Protein AF-A0A937BGD1-F1 (afdb_monomer_lite)

Radius of gyration: 26.07 Å; chains: 1; bounding box: 42×84×52 Å

Secondary structure (DSSP, 8-state):
---------------------------------PPPPHHHHHHHHHH--HHHHHHTT--HHHHHHHHHHHHHHHHHHHHHHHT--GGGHHHHHHHHHHHHHHHHHHS-HHHHHHHHHHHHHHHTTT--

pLDDT: mean 73.41, std 18.84, range [33.34, 94.12]

Structure (mmCIF, N/CA/C/O backbone):
data_AF-A0A937BGD1-F1
#
_entry.id   AF-A0A937BGD1-F1
#
loop_
_atom_site.group_PDB
_atom_site.id
_atom_site.type_symbol
_atom_site.label_atom_id
_atom_site.label_alt_id
_atom_site.label_comp_id
_atom_site.label_asym_id
_atom_site.label_entity_id
_atom_site.label_seq_id
_atom_site.pdbx_PDB_ins_code
_atom_site.Cartn_x
_atom_site.Cartn_y
_atom_site.Cartn_z
_atom_site.occupancy
_atom_site.B_iso_or_equiv
_atom_site.auth_seq_id
_atom_site.auth_comp_id
_atom_site.auth_asym_id
_atom_site.auth_atom_id
_atom_site.pdbx_PDB_model_num
ATOM 1 N N . MET A 1 1 ? -25.090 66.156 2.212 1.00 36.94 1 MET A N 1
ATOM 2 C CA . MET A 1 1 ? -24.119 65.046 2.337 1.00 36.94 1 MET A CA 1
ATOM 3 C C . MET A 1 1 ? -23.054 65.461 3.342 1.00 36.94 1 MET A C 1
ATOM 5 O O . MET A 1 1 ? -22.417 66.481 3.128 1.00 36.94 1 MET A O 1
ATOM 9 N N . LYS A 1 2 ? -22.941 64.756 4.474 1.00 34.53 2 LYS A N 1
ATOM 10 C CA . LYS A 1 2 ? -21.948 65.002 5.534 1.00 34.53 2 LYS A CA 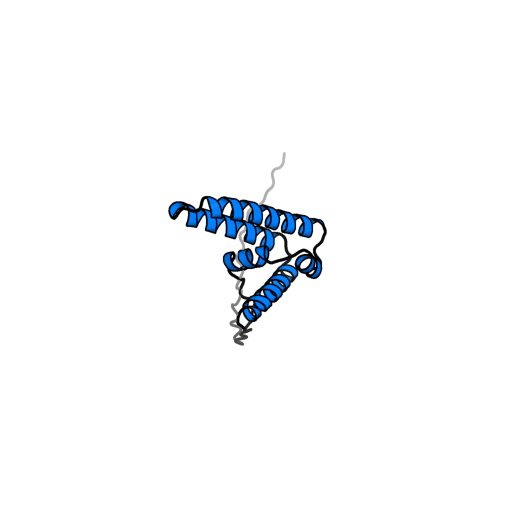1
ATOM 11 C C . LYS A 1 2 ? -20.937 63.856 5.485 1.00 34.53 2 LYS A C 1
ATOM 13 O O . LYS A 1 2 ? -21.336 62.717 5.705 1.00 34.53 2 LYS A O 1
ATOM 18 N N . LEU A 1 3 ? -19.674 64.153 5.188 1.00 40.84 3 LEU A N 1
ATOM 19 C CA . LEU A 1 3 ? -18.561 63.225 5.384 1.00 40.84 3 LEU A CA 1
ATOM 20 C C . LEU A 1 3 ? -17.938 63.502 6.755 1.00 40.84 3 LEU A C 1
ATOM 22 O O . LEU A 1 3 ? -17.438 64.594 7.001 1.00 40.84 3 LEU A O 1
ATOM 26 N N . ASN A 1 4 ? -17.983 62.504 7.630 1.00 45.91 4 ASN A N 1
ATOM 27 C CA . ASN A 1 4 ? -17.094 62.361 8.780 1.00 45.91 4 ASN A CA 1
ATOM 28 C C . ASN A 1 4 ? -16.263 61.103 8.532 1.00 45.91 4 ASN A C 1
ATOM 30 O O . ASN A 1 4 ? -16.848 60.138 8.050 1.00 45.91 4 ASN A O 1
ATOM 34 N N . LEU A 1 5 ? -14.969 61.124 8.870 1.00 45.41 5 LEU A N 1
ATOM 35 C CA . LEU A 1 5 ? -14.098 59.990 9.256 1.00 45.41 5 LEU A CA 1
ATOM 36 C C . LEU A 1 5 ? -12.673 60.568 9.417 1.00 45.41 5 LEU A C 1
ATOM 38 O O . LEU A 1 5 ? -12.051 60.954 8.437 1.00 45.41 5 LEU A O 1
ATOM 42 N N . ILE A 1 6 ? -12.303 61.023 10.619 1.00 56.00 6 ILE A N 1
ATOM 43 C CA . ILE A 1 6 ? -11.629 60.292 11.717 1.00 56.00 6 ILE A CA 1
ATOM 44 C C . ILE A 1 6 ? -10.159 59.978 11.386 1.00 56.00 6 ILE A C 1
ATOM 46 O O . ILE A 1 6 ? -9.844 59.162 10.526 1.00 56.00 6 ILE A O 1
ATOM 50 N N . ALA A 1 7 ? -9.276 60.665 12.115 1.00 45.88 7 ALA A N 1
ATOM 51 C CA . ALA A 1 7 ? -7.826 60.538 12.087 1.00 45.88 7 ALA A CA 1
ATOM 52 C C . ALA A 1 7 ? -7.357 59.213 12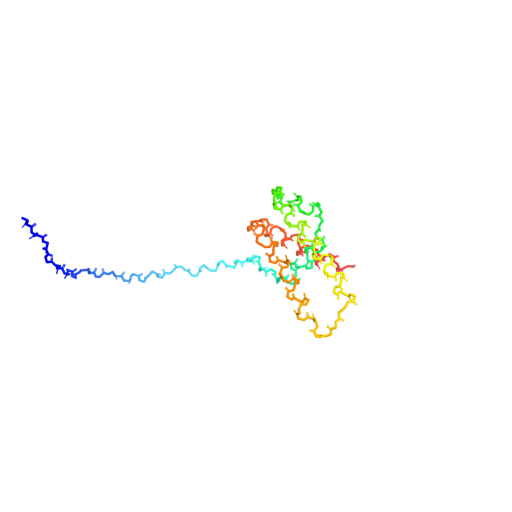.715 1.00 45.88 7 ALA A C 1
ATOM 54 O O . ALA A 1 7 ? -7.840 58.813 13.774 1.00 45.88 7 ALA A O 1
ATOM 55 N N . PHE A 1 8 ? -6.378 58.565 12.082 1.00 47.25 8 PHE A N 1
ATOM 56 C CA . PHE A 1 8 ? -5.676 57.405 12.627 1.00 47.25 8 PHE A CA 1
ATOM 57 C C . PHE A 1 8 ? -4.602 57.862 13.620 1.00 47.25 8 PHE A C 1
ATOM 59 O O . PHE A 1 8 ? -3.588 58.436 13.228 1.00 47.25 8 PHE A O 1
ATOM 66 N N . ALA A 1 9 ? -4.812 57.578 14.904 1.00 49.56 9 ALA A N 1
ATOM 67 C CA . ALA A 1 9 ? -3.775 57.639 15.926 1.00 49.56 9 ALA A CA 1
ATOM 68 C C . ALA A 1 9 ? -3.195 56.229 16.121 1.00 49.56 9 ALA A C 1
ATOM 70 O O . ALA A 1 9 ? -3.857 55.348 16.666 1.00 49.56 9 ALA A O 1
ATOM 71 N N . PHE A 1 10 ? -1.961 56.009 15.662 1.00 49.94 10 PHE A N 1
ATOM 72 C CA . PHE A 1 10 ? -1.180 54.827 16.023 1.00 49.94 10 PHE A CA 1
ATOM 73 C C . PHE A 1 10 ? -0.621 55.028 17.435 1.00 49.94 10 PHE A C 1
ATOM 75 O O . PHE A 1 10 ? 0.341 55.768 17.632 1.00 49.94 10 PHE A O 1
ATOM 82 N N . ALA A 1 11 ? -1.243 54.383 18.421 1.00 50.34 11 ALA A N 1
ATOM 83 C CA . ALA A 1 11 ? -0.715 54.296 19.775 1.00 50.34 11 ALA A CA 1
ATOM 84 C C . ALA A 1 11 ? 0.177 53.050 19.901 1.00 50.34 11 ALA A C 1
ATOM 86 O O . ALA A 1 11 ? -0.291 51.917 19.805 1.00 50.34 11 ALA A O 1
ATOM 87 N N . LEU A 1 12 ? 1.471 53.291 20.109 1.00 56.19 12 LEU A N 1
ATOM 88 C CA . LEU A 1 12 ? 2.461 52.333 20.603 1.00 56.19 12 LEU A CA 1
ATOM 89 C C . LEU A 1 12 ? 2.154 51.980 22.062 1.00 56.19 12 LEU A C 1
ATOM 91 O O . LEU A 1 12 ? 2.094 52.896 22.871 1.00 56.19 12 LEU A O 1
ATOM 95 N N . LEU A 1 13 ? 2.044 50.690 22.390 1.00 51.88 13 LEU A N 1
ATOM 96 C CA . LEU A 1 13 ? 2.249 50.067 23.712 1.00 51.88 13 LEU A CA 1
ATOM 97 C C . LEU A 1 13 ? 2.431 48.554 23.450 1.00 51.88 13 LEU A C 1
ATOM 99 O O . LEU A 1 13 ? 1.758 48.027 22.575 1.00 51.88 13 LEU A O 1
ATOM 103 N N . SER A 1 14 ? 3.201 47.715 24.133 1.00 48.06 14 SER A N 1
ATOM 104 C CA . SER A 1 14 ? 4.290 47.782 25.105 1.00 48.06 14 SER A CA 1
ATOM 105 C C . SER A 1 14 ? 4.640 46.313 25.386 1.00 48.06 14 SER A C 1
ATOM 107 O O . SER A 1 14 ? 3.740 45.507 25.594 1.00 48.06 14 SER A O 1
ATOM 109 N N . GLY A 1 15 ? 5.934 45.989 25.365 1.00 51.44 15 GLY A N 1
ATOM 110 C CA . GLY A 1 15 ? 6.603 44.887 26.073 1.00 51.44 15 GLY A CA 1
ATOM 111 C C . GLY A 1 15 ? 5.869 43.557 26.302 1.00 51.44 15 GLY A C 1
ATOM 112 O O . GLY A 1 15 ? 5.100 43.429 27.248 1.00 51.44 15 GLY A O 1
ATOM 113 N N . VAL A 1 16 ? 6.272 42.513 25.571 1.00 54.06 16 VAL A N 1
ATOM 114 C CA . VAL A 1 16 ? 6.181 41.131 26.070 1.00 54.06 16 VAL A CA 1
ATOM 115 C C . VAL A 1 16 ? 7.563 40.678 26.526 1.00 54.06 16 VAL A C 1
ATOM 117 O O . VAL A 1 16 ? 8.484 40.507 25.730 1.00 54.06 16 VAL A O 1
ATOM 120 N N . SER A 1 17 ? 7.701 40.529 27.841 1.00 49.66 17 SER A N 1
ATOM 121 C CA . SER A 1 17 ? 8.852 39.923 28.500 1.00 49.66 17 SER A CA 1
ATOM 122 C C . SER A 1 17 ? 9.028 38.483 28.013 1.00 49.66 17 SER A C 1
ATOM 124 O O . SER A 1 17 ? 8.146 37.647 28.204 1.00 49.66 17 SER A O 1
ATOM 126 N N . VAL A 1 18 ? 10.178 38.174 27.412 1.00 48.28 18 VAL A N 1
ATOM 127 C CA . VAL A 1 18 ? 10.615 36.791 27.192 1.00 48.28 18 VAL A CA 1
ATOM 128 C C . VAL A 1 18 ? 11.034 36.228 28.547 1.00 48.28 18 VAL A C 1
ATOM 130 O O . VAL A 1 18 ? 12.137 36.469 29.033 1.00 48.28 18 VAL A O 1
ATOM 133 N N . SER A 1 19 ? 10.130 35.497 29.190 1.00 49.44 19 SER A N 1
ATOM 134 C CA . SER A 1 19 ? 10.486 34.631 30.308 1.00 49.44 19 SER A CA 1
ATOM 135 C C . SER A 1 19 ? 11.179 33.395 29.747 1.00 49.44 19 SER A C 1
ATOM 137 O O . SER A 1 19 ? 10.536 32.498 29.203 1.00 49.44 19 SER A O 1
ATOM 139 N N . ALA A 1 20 ? 12.504 33.360 29.883 1.00 53.75 20 ALA A N 1
ATOM 140 C CA . ALA A 1 20 ? 13.291 32.144 29.773 1.00 53.75 20 ALA A CA 1
ATOM 141 C C . ALA A 1 20 ? 12.799 31.143 30.834 1.00 53.75 20 ALA A C 1
ATOM 143 O O . ALA A 1 20 ? 13.155 31.241 32.006 1.00 53.75 20 ALA A O 1
ATOM 144 N N . GLN A 1 21 ? 11.944 30.206 30.428 1.00 49.47 21 GLN A N 1
ATOM 145 C CA . GLN A 1 21 ? 11.638 29.016 31.211 1.00 49.47 21 GLN A CA 1
ATOM 146 C C . GLN A 1 21 ? 12.586 27.911 30.760 1.00 49.47 21 GLN A C 1
ATOM 148 O O . GLN A 1 21 ? 12.406 27.267 29.730 1.00 49.47 21 GLN A O 1
ATOM 153 N N . THR A 1 22 ? 13.646 27.741 31.537 1.00 59.50 22 THR A N 1
ATOM 154 C CA . THR A 1 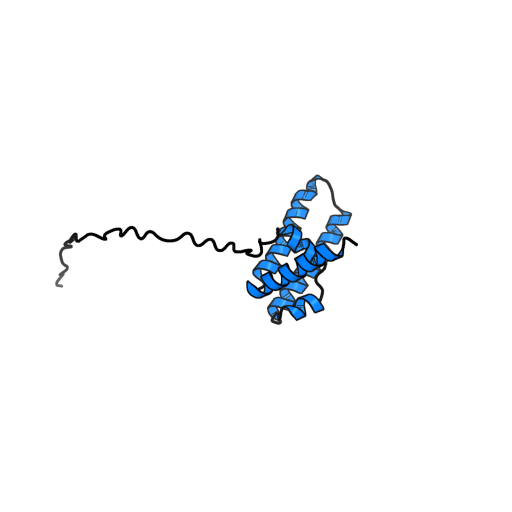22 ? 14.409 26.503 31.607 1.00 59.50 22 THR A CA 1
ATOM 155 C C . THR A 1 22 ? 13.514 25.375 32.123 1.00 59.50 22 THR A C 1
ATOM 157 O O . THR A 1 22 ? 12.670 25.602 32.992 1.00 59.50 22 THR A O 1
ATOM 160 N N . THR A 1 23 ? 13.842 24.151 31.683 1.00 50.41 23 THR A N 1
ATOM 161 C CA . THR A 1 23 ? 13.515 22.819 32.255 1.00 50.41 23 THR A CA 1
ATOM 162 C C . THR A 1 23 ? 12.413 22.030 31.526 1.00 50.41 23 THR A C 1
ATOM 164 O O . THR A 1 23 ? 11.366 22.595 31.231 1.00 50.41 23 THR A O 1
ATOM 167 N N . PRO A 1 24 ? 12.537 20.694 31.365 1.00 47.66 24 PRO A N 1
ATOM 168 C CA . PRO A 1 24 ? 13.717 19.852 31.165 1.00 47.66 24 PRO A CA 1
ATOM 169 C C . PRO A 1 24 ? 13.735 19.231 29.757 1.00 47.66 24 PRO A C 1
ATOM 171 O O . PRO A 1 24 ? 12.720 19.132 29.070 1.00 47.66 24 PRO A O 1
ATOM 174 N N . THR A 1 25 ? 14.903 18.724 29.367 1.00 49.22 25 THR A N 1
ATOM 175 C CA . THR A 1 25 ? 15.056 17.677 28.355 1.00 49.22 25 THR A CA 1
ATOM 176 C C . THR A 1 25 ? 14.118 16.513 28.677 1.00 49.22 25 THR A C 1
ATOM 178 O O . THR A 1 25 ? 14.455 15.620 29.449 1.00 49.22 25 THR A O 1
ATOM 181 N N . LEU A 1 26 ? 12.931 16.516 28.083 1.00 41.84 26 LEU A N 1
ATOM 182 C CA . LEU A 1 26 ? 12.200 15.296 27.809 1.00 41.84 26 LEU A CA 1
ATOM 183 C C . LEU A 1 26 ? 12.574 14.929 26.385 1.00 41.84 26 LEU A C 1
ATOM 185 O O . LEU A 1 26 ? 12.062 15.474 25.417 1.00 41.84 26 LEU A O 1
ATOM 189 N N . THR A 1 27 ? 13.527 14.019 26.271 1.00 49.31 27 THR A N 1
ATOM 190 C CA . THR A 1 27 ? 13.498 13.025 25.215 1.00 49.31 27 THR A CA 1
ATOM 191 C C . THR A 1 27 ? 12.320 12.099 25.521 1.00 49.31 27 THR A C 1
ATOM 193 O O . THR A 1 27 ? 12.456 11.212 26.365 1.00 49.31 27 THR A O 1
ATOM 196 N N . PRO A 1 28 ? 11.188 12.156 24.801 1.00 43.97 28 PRO A N 1
ATOM 197 C CA . PRO A 1 28 ? 10.668 10.911 24.305 1.00 43.97 28 PRO A CA 1
ATOM 198 C C . PRO A 1 28 ? 11.725 10.430 23.319 1.00 43.97 28 PRO A C 1
ATOM 200 O O . PRO A 1 28 ? 11.874 10.939 22.210 1.00 43.97 28 PRO A O 1
ATOM 203 N N . LYS A 1 29 ? 12.454 9.390 23.714 1.00 49.16 29 LYS A N 1
ATOM 204 C CA . LYS A 1 29 ? 12.796 8.350 22.755 1.00 49.16 29 LYS A CA 1
ATOM 205 C C . LYS A 1 29 ? 11.453 7.782 22.299 1.00 49.16 29 LYS A C 1
ATOM 207 O O . LYS A 1 29 ? 11.049 6.707 22.731 1.00 49.16 29 LYS A O 1
ATOM 212 N N . GLU A 1 30 ? 10.724 8.546 21.487 1.00 39.56 30 GLU A N 1
ATOM 213 C CA . GLU A 1 30 ? 9.701 7.979 20.654 1.00 39.56 30 GLU A CA 1
ATOM 214 C C . GLU A 1 30 ? 10.510 7.039 19.778 1.00 39.56 30 GLU A C 1
ATOM 216 O O . GLU A 1 30 ? 11.190 7.420 18.827 1.00 39.56 30 GLU A O 1
ATOM 221 N N . LYS A 1 31 ? 10.436 5.759 20.121 1.00 42.00 31 LYS A N 1
ATOM 222 C CA . LYS A 1 31 ? 10.474 4.702 19.128 1.00 42.00 31 LYS A CA 1
ATOM 223 C C . LYS A 1 31 ? 9.195 4.865 18.295 1.00 42.00 31 LYS A C 1
ATOM 225 O O . LYS A 1 31 ? 8.361 3.969 18.256 1.00 42.00 31 LYS A O 1
ATOM 230 N N . GLY A 1 32 ? 9.014 6.064 17.734 1.00 40.12 32 GLY A N 1
ATOM 231 C CA . GLY A 1 32 ? 8.047 6.362 16.717 1.00 40.12 32 GLY A CA 1
ATOM 232 C C . GLY A 1 32 ? 8.389 5.374 15.636 1.00 40.12 32 GLY A C 1
ATOM 233 O O . GLY A 1 32 ? 9.562 5.222 15.278 1.00 40.12 32 GLY A O 1
ATOM 234 N N . THR A 1 33 ? 7.388 4.593 15.259 1.00 49.94 33 THR A N 1
ATOM 235 C CA . THR A 1 33 ? 7.388 3.802 14.043 1.00 49.94 33 THR A CA 1
ATOM 236 C C . THR A 1 33 ? 8.062 4.663 12.984 1.00 49.94 33 THR A C 1
ATOM 238 O O . THR A 1 33 ? 7.463 5.635 12.529 1.00 49.94 33 THR A O 1
ATOM 241 N N . GLN A 1 34 ? 9.349 4.415 12.701 1.00 46.53 34 GLN A N 1
ATOM 242 C CA . GLN A 1 34 ? 9.998 5.143 11.627 1.00 46.53 34 GLN A CA 1
ATOM 243 C C . GLN A 1 34 ? 9.139 4.822 10.415 1.00 46.53 34 GLN A C 1
ATOM 245 O O . GLN A 1 34 ? 8.894 3.629 10.192 1.00 46.53 34 GLN A O 1
ATOM 250 N N . PRO A 1 35 ? 8.608 5.837 9.713 1.00 52.62 35 PRO A N 1
ATOM 251 C CA . PRO A 1 35 ? 7.838 5.571 8.519 1.00 52.62 35 PRO A CA 1
ATOM 252 C C . PRO A 1 35 ? 8.730 4.697 7.647 1.00 52.62 35 PRO A C 1
ATOM 254 O O . PRO A 1 35 ? 9.868 5.069 7.342 1.00 52.62 35 PRO A O 1
ATOM 257 N N . MET A 1 36 ? 8.267 3.478 7.365 1.00 59.41 36 MET A N 1
ATOM 258 C CA . MET A 1 36 ? 8.952 2.628 6.410 1.00 59.41 36 MET A CA 1
ATOM 259 C C . MET A 1 36 ? 9.126 3.425 5.115 1.00 59.41 36 MET A C 1
ATOM 261 O O . MET A 1 36 ? 8.340 4.316 4.796 1.00 59.41 36 MET A O 1
ATOM 265 N N . SER A 1 37 ? 10.222 3.168 4.403 1.00 72.06 37 SER A N 1
ATOM 266 C CA . SER A 1 37 ? 10.373 3.725 3.061 1.00 72.06 37 SER A CA 1
ATOM 267 C C . SER A 1 37 ? 9.188 3.260 2.213 1.00 72.06 37 SER A C 1
ATOM 269 O O . SER A 1 37 ? 8.808 2.092 2.313 1.00 72.06 37 SER A O 1
ATOM 271 N N . LEU A 1 38 ? 8.671 4.121 1.331 1.00 73.44 38 LEU A N 1
ATOM 272 C CA . LEU A 1 38 ? 7.596 3.773 0.390 1.00 73.44 38 LEU A CA 1
ATOM 273 C C . LEU A 1 38 ? 7.912 2.502 -0.425 1.00 73.44 38 LEU A C 1
ATOM 275 O O . LEU A 1 38 ? 7.016 1.763 -0.812 1.00 73.44 38 LEU A O 1
ATOM 279 N N . ILE A 1 39 ? 9.193 2.189 -0.621 1.00 66.06 39 ILE A N 1
ATOM 280 C CA . ILE A 1 39 ? 9.671 0.948 -1.250 1.00 66.06 39 ILE A CA 1
ATOM 281 C C . ILE A 1 39 ? 9.344 -0.282 -0.391 1.00 66.06 39 ILE A C 1
ATOM 283 O O . ILE A 1 39 ? 8.895 -1.315 -0.887 1.00 66.06 39 ILE A O 1
ATOM 287 N N . SER A 1 40 ? 9.583 -0.174 0.915 1.00 70.00 40 SER A N 1
ATOM 288 C CA . SER A 1 40 ? 9.254 -1.212 1.891 1.00 70.00 40 SER A CA 1
ATOM 289 C C . SER A 1 40 ? 7.740 -1.354 2.035 1.00 70.00 40 SER A C 1
ATOM 291 O O . SER A 1 40 ? 7.234 -2.471 2.118 1.00 70.00 40 SER A O 1
ATOM 293 N N . ASP A 1 41 ? 7.014 -0.237 1.990 1.00 78.12 41 ASP A N 1
ATOM 294 C CA . ASP A 1 41 ? 5.552 -0.218 1.997 1.00 78.12 41 ASP A CA 1
ATOM 295 C C . ASP A 1 41 ? 4.978 -0.873 0.728 1.00 78.12 41 ASP A C 1
ATOM 297 O O . ASP A 1 41 ? 4.043 -1.666 0.817 1.00 78.12 41 ASP A O 1
ATOM 301 N N . HIS A 1 42 ? 5.583 -0.653 -0.443 1.00 82.19 42 HIS A N 1
ATOM 302 C CA . HIS A 1 42 ? 5.210 -1.330 -1.686 1.00 82.19 42 HIS A CA 1
ATOM 303 C C . HIS A 1 42 ? 5.355 -2.857 -1.579 1.00 82.19 42 HIS A C 1
ATOM 305 O O . HIS A 1 42 ? 4.409 -3.595 -1.867 1.00 82.19 42 HIS A O 1
ATOM 311 N N . ALA A 1 43 ? 6.517 -3.350 -1.130 1.00 82.38 43 ALA A N 1
ATOM 312 C CA . ALA A 1 43 ? 6.723 -4.786 -0.925 1.00 82.38 43 ALA A CA 1
ATOM 313 C C . ALA A 1 43 ? 5.679 -5.359 0.047 1.00 82.38 43 ALA A C 1
ATOM 315 O O . ALA A 1 43 ? 5.109 -6.427 -0.174 1.00 82.38 43 ALA A O 1
ATOM 316 N N . CYS A 1 44 ? 5.360 -4.599 1.090 1.00 86.88 44 CYS A N 1
ATOM 317 C CA . CYS A 1 44 ? 4.367 -5.000 2.064 1.00 86.88 44 CYS A CA 1
ATOM 318 C C . CYS A 1 44 ? 2.936 -5.028 1.536 1.00 86.88 44 CYS A C 1
ATOM 320 O O . CYS A 1 44 ? 2.154 -5.917 1.878 1.00 86.88 44 CYS A O 1
ATOM 322 N N . MET A 1 45 ? 2.592 -4.054 0.700 1.00 87.69 45 MET A N 1
ATOM 323 C CA . MET A 1 45 ? 1.300 -3.962 0.037 1.00 87.69 45 MET A CA 1
ATOM 324 C C . MET A 1 45 ? 1.098 -5.163 -0.882 1.00 87.69 45 MET A C 1
ATOM 326 O O . MET A 1 45 ? 0.017 -5.744 -0.890 1.00 87.69 45 MET A O 1
ATOM 330 N N . MET A 1 46 ? 2.131 -5.581 -1.615 1.00 86.38 46 MET A N 1
ATOM 331 C CA . MET A 1 46 ? 2.054 -6.735 -2.518 1.00 86.38 46 MET A CA 1
ATOM 332 C C . MET A 1 46 ? 1.736 -8.045 -1.796 1.00 86.38 46 MET A C 1
ATOM 334 O O . MET A 1 46 ? 1.010 -8.884 -2.330 1.00 86.38 46 MET A O 1
ATOM 338 N N . ASP A 1 47 ? 2.209 -8.172 -0.566 1.00 86.75 47 ASP A N 1
ATOM 339 C CA . ASP A 1 47 ? 1.980 -9.331 0.284 1.00 86.75 47 ASP A CA 1
ATOM 340 C C . ASP A 1 47 ? 0.721 -9.242 1.161 1.00 86.75 47 ASP A C 1
ATOM 342 O O . ASP A 1 47 ? 0.328 -10.229 1.784 1.00 86.75 47 ASP A O 1
ATOM 346 N N . SER A 1 48 ? 0.130 -8.054 1.292 1.00 87.81 48 SER A N 1
ATOM 347 C CA . SER A 1 48 ? -1.096 -7.878 2.071 1.00 87.81 48 SER A CA 1
ATOM 348 C C . SER A 1 48 ? -2.239 -8.633 1.388 1.00 87.81 48 SER A C 1
ATOM 350 O O . SER A 1 48 ? -2.363 -8.623 0.167 1.00 87.81 48 SER A O 1
ATOM 352 N N . ASP A 1 49 ? -3.088 -9.304 2.148 1.00 87.75 49 ASP A N 1
ATOM 353 C CA . ASP A 1 49 ? -4.247 -10.031 1.626 1.00 87.75 49 ASP A CA 1
ATOM 354 C C . ASP A 1 49 ? -5.557 -9.474 2.201 1.00 87.75 49 ASP A C 1
ATOM 356 O O . ASP A 1 49 ? -5.562 -8.562 3.031 1.00 87.75 49 ASP A O 1
ATOM 360 N N . ALA A 1 50 ? -6.689 -10.027 1.763 1.00 85.06 50 ALA A N 1
ATOM 361 C CA . ALA A 1 50 ? -8.004 -9.609 2.247 1.00 85.06 50 ALA A CA 1
ATOM 362 C C . ALA A 1 50 ? -8.125 -9.719 3.779 1.00 85.06 50 ALA A C 1
ATOM 364 O O . ALA A 1 50 ? -8.731 -8.860 4.415 1.00 85.06 50 ALA A O 1
ATOM 365 N N . ALA A 1 51 ? -7.506 -10.737 4.390 1.00 86.69 51 ALA A N 1
ATOM 366 C CA . ALA A 1 51 ? -7.491 -10.899 5.842 1.00 86.69 51 ALA A CA 1
ATOM 367 C C . ALA A 1 51 ? -6.673 -9.793 6.530 1.00 86.69 51 ALA A C 1
ATOM 369 O O . ALA A 1 51 ? -7.070 -9.276 7.574 1.00 86.69 51 ALA A O 1
ATOM 370 N N . THR A 1 52 ? -5.551 -9.395 5.932 1.00 90.06 52 THR A N 1
ATOM 371 C CA . THR A 1 52 ? -4.718 -8.286 6.401 1.00 90.06 52 THR A CA 1
ATOM 372 C C . THR A 1 52 ? -5.506 -6.982 6.381 1.00 90.06 52 THR A C 1
ATOM 374 O O . THR A 1 52 ? -5.550 -6.291 7.397 1.00 90.06 52 THR A O 1
ATOM 377 N N . TRP A 1 53 ? -6.193 -6.677 5.278 1.00 90.44 53 TRP A N 1
ATOM 378 C CA . TRP A 1 53 ? -7.012 -5.468 5.170 1.00 90.44 53 TRP A CA 1
ATOM 379 C C . TRP A 1 53 ? -8.215 -5.484 6.119 1.00 90.44 53 TRP A C 1
ATOM 381 O O . TRP A 1 53 ? -8.501 -4.473 6.761 1.00 90.44 53 TRP A O 1
ATOM 391 N N . ALA A 1 54 ? -8.865 -6.637 6.294 1.00 86.81 54 ALA A N 1
ATOM 392 C CA . ALA A 1 54 ? -9.963 -6.797 7.246 1.00 86.81 54 ALA A CA 1
ATOM 393 C C . ALA A 1 54 ? -9.527 -6.541 8.702 1.00 86.81 54 ALA A C 1
ATOM 395 O O . ALA A 1 54 ? -10.272 -5.936 9.472 1.00 86.81 54 ALA A O 1
ATOM 396 N N . ASN A 1 55 ? -8.299 -6.925 9.073 1.00 88.31 55 ASN A N 1
ATOM 397 C CA . ASN A 1 55 ? -7.759 -6.696 10.419 1.00 88.31 55 ASN A CA 1
ATOM 398 C C . ASN A 1 55 ? -7.516 -5.212 10.747 1.00 88.31 55 ASN A C 1
ATOM 400 O O . ASN A 1 55 ? -7.441 -4.863 11.923 1.00 88.31 55 ASN A O 1
ATOM 404 N N . LEU A 1 56 ? -7.425 -4.333 9.743 1.00 91.00 56 LEU A N 1
ATOM 405 C CA . LEU A 1 56 ? -7.245 -2.889 9.943 1.00 91.00 56 LEU A CA 1
ATOM 406 C C . LEU A 1 56 ? -8.565 -2.140 10.170 1.00 91.00 56 LEU A C 1
ATOM 408 O O . LEU A 1 56 ? -8.556 -0.918 10.313 1.00 91.00 56 LEU A O 1
ATOM 412 N N . SER A 1 57 ? -9.704 -2.844 10.201 1.00 90.56 57 SER A N 1
ATOM 413 C CA . SER A 1 57 ? -11.029 -2.228 10.372 1.00 90.56 57 SER A CA 1
ATOM 414 C C . SER A 1 57 ? -11.287 -1.102 9.358 1.00 90.56 57 SER A C 1
ATOM 416 O O . SER A 1 57 ? -11.758 -0.020 9.713 1.00 90.56 57 SER A O 1
ATOM 418 N N . LEU A 1 58 ? -10.918 -1.332 8.094 1.00 92.56 58 LEU A N 1
ATOM 419 C CA . LEU A 1 58 ? -11.156 -0.381 7.009 1.00 92.56 58 LEU A CA 1
ATOM 420 C C . LEU A 1 58 ? -12.656 -0.223 6.765 1.00 92.56 58 LEU A C 1
ATOM 422 O O . LEU A 1 58 ? -13.408 -1.199 6.795 1.00 92.56 58 LEU A O 1
ATOM 426 N N . ASN A 1 59 ? -13.092 0.998 6.463 1.00 93.25 59 ASN A N 1
ATOM 427 C CA . ASN A 1 59 ? -14.424 1.178 5.897 1.00 93.25 59 ASN A CA 1
ATOM 428 C C . ASN A 1 59 ? -14.459 0.686 4.432 1.00 93.25 59 ASN A C 1
ATOM 430 O O . ASN A 1 59 ? -13.418 0.453 3.816 1.00 93.25 59 ASN A O 1
ATOM 434 N N . ALA A 1 60 ? -15.657 0.535 3.861 1.00 92.00 60 ALA A N 1
ATOM 435 C CA . ALA A 1 60 ? -15.822 -0.006 2.509 1.00 92.00 60 ALA A CA 1
ATOM 436 C C . ALA A 1 60 ? -15.102 0.822 1.425 1.00 92.00 60 ALA A C 1
ATOM 438 O O . ALA A 1 60 ? -14.570 0.256 0.473 1.00 92.00 60 ALA A O 1
ATOM 439 N N . GLU A 1 61 ? -15.047 2.148 1.578 1.00 93.31 61 GLU A N 1
ATOM 440 C CA . GLU A 1 61 ? -14.355 3.033 0.635 1.00 93.31 61 GLU A CA 1
ATOM 441 C C . GLU A 1 61 ? -12.834 2.851 0.712 1.00 93.31 61 GLU A C 1
ATOM 443 O O . GLU A 1 61 ? -12.162 2.747 -0.314 1.00 93.31 61 GLU A O 1
ATOM 448 N N . GLN A 1 62 ? -12.289 2.779 1.928 1.00 94.12 62 GLN A N 1
ATOM 449 C CA . GLN A 1 62 ? -10.873 2.518 2.163 1.00 94.12 62 GLN A CA 1
ATOM 450 C C . GLN A 1 62 ? -10.474 1.149 1.618 1.00 94.12 62 GLN A C 1
ATOM 452 O O . GLN A 1 62 ? -9.470 1.053 0.917 1.00 94.12 62 GLN A O 1
ATOM 457 N N . LEU A 1 63 ? -11.277 0.116 1.893 1.00 93.06 63 LEU A N 1
ATOM 458 C CA . LEU A 1 63 ? -11.038 -1.237 1.401 1.00 93.06 63 LEU A CA 1
ATOM 459 C C . LEU A 1 63 ? -10.998 -1.268 -0.133 1.00 93.06 63 LEU A C 1
ATOM 461 O O . LEU A 1 63 ? -10.020 -1.734 -0.711 1.00 93.06 63 LEU A O 1
ATOM 465 N N . ALA A 1 64 ? -11.995 -0.674 -0.795 1.00 92.94 64 ALA A N 1
ATOM 466 C CA . ALA A 1 64 ? -12.033 -0.606 -2.253 1.00 92.94 64 ALA A CA 1
ATOM 467 C C . ALA A 1 64 ? -10.807 0.120 -2.840 1.00 92.94 64 ALA A C 1
ATOM 469 O O . ALA A 1 64 ? -10.251 -0.314 -3.851 1.00 92.94 64 ALA A O 1
ATOM 470 N N . LYS A 1 65 ? -10.352 1.209 -2.203 1.00 92.06 65 LYS A N 1
ATOM 471 C CA . LYS A 1 65 ? -9.162 1.963 -2.627 1.00 92.06 65 LYS A CA 1
ATOM 472 C C . LYS A 1 65 ? -7.876 1.152 -2.484 1.00 92.06 65 LYS A C 1
ATOM 474 O O . LYS A 1 65 ? -7.097 1.113 -3.436 1.00 92.06 65 LYS A O 1
ATOM 479 N N . VAL A 1 66 ? -7.654 0.490 -1.343 1.00 91.62 66 VAL A N 1
ATOM 480 C CA . VAL A 1 66 ? -6.432 -0.309 -1.135 1.00 91.62 66 VAL A CA 1
ATOM 481 C C . VAL A 1 66 ? -6.406 -1.548 -2.029 1.00 91.62 66 VAL A C 1
ATOM 483 O O . VAL A 1 66 ? -5.360 -1.863 -2.591 1.00 91.62 66 VAL A O 1
ATOM 486 N N . GLU A 1 67 ? -7.548 -2.204 -2.244 1.00 90.94 67 GLU A N 1
ATOM 487 C CA . GLU A 1 67 ? -7.653 -3.347 -3.157 1.00 90.94 67 GLU A CA 1
ATOM 488 C C . GLU A 1 67 ? -7.417 -2.929 -4.611 1.00 90.94 67 GLU A C 1
ATOM 490 O O . GLU A 1 67 ? -6.684 -3.602 -5.336 1.00 90.94 67 GLU A O 1
ATOM 495 N N . THR A 1 68 ? -7.960 -1.781 -5.027 1.00 91.62 68 THR A N 1
ATOM 496 C CA . THR A 1 68 ? -7.728 -1.227 -6.370 1.00 91.62 68 THR A CA 1
ATOM 497 C C . THR A 1 68 ? -6.261 -0.856 -6.576 1.00 91.62 68 THR A C 1
ATOM 499 O O . THR A 1 68 ? -5.682 -1.206 -7.607 1.00 91.62 68 THR A O 1
ATOM 502 N N . ALA A 1 69 ? -5.636 -0.185 -5.603 1.00 89.38 69 ALA A N 1
ATOM 503 C CA . ALA A 1 69 ? -4.217 0.163 -5.657 1.00 89.38 69 ALA A CA 1
ATOM 504 C C . ALA A 1 69 ? -3.346 -1.096 -5.749 1.00 89.38 69 ALA A C 1
ATOM 506 O O . ALA A 1 69 ? -2.470 -1.192 -6.606 1.00 89.38 69 ALA A O 1
ATOM 507 N N . GLN A 1 70 ? -3.652 -2.111 -4.940 1.00 90.88 70 GLN A N 1
ATOM 508 C CA . GLN A 1 70 ? -2.934 -3.375 -4.961 1.00 90.88 70 GLN A CA 1
ATOM 509 C C . GLN A 1 70 ? -3.111 -4.127 -6.290 1.00 90.88 70 GLN A C 1
ATOM 511 O O . GLN A 1 70 ? -2.139 -4.656 -6.829 1.00 90.88 70 GLN A O 1
ATOM 516 N N . ALA A 1 71 ? -4.328 -4.194 -6.832 1.00 90.56 71 ALA A N 1
ATOM 517 C CA . ALA A 1 71 ? -4.597 -4.855 -8.108 1.00 90.56 71 ALA A CA 1
ATOM 518 C C . ALA A 1 71 ? -3.887 -4.150 -9.273 1.00 90.56 71 ALA A C 1
ATOM 520 O O . ALA A 1 71 ? -3.261 -4.808 -10.107 1.00 90.56 71 ALA A O 1
ATOM 521 N N . THR A 1 72 ? -3.926 -2.815 -9.286 1.00 89.06 72 THR A N 1
ATOM 522 C CA . THR A 1 72 ? -3.232 -1.987 -10.284 1.00 89.06 72 THR A CA 1
ATOM 523 C C . THR A 1 72 ? -1.729 -2.220 -10.207 1.00 89.06 72 THR A C 1
ATOM 525 O O . THR A 1 72 ? -1.103 -2.569 -11.205 1.00 89.06 72 THR A O 1
ATOM 528 N N . CYS A 1 73 ? -1.170 -2.155 -9.000 1.00 87.94 73 CYS A N 1
ATOM 529 C CA . CYS A 1 73 ? 0.234 -2.424 -8.757 1.00 87.94 73 CYS A CA 1
ATOM 530 C C . CYS A 1 73 ? 0.653 -3.832 -9.211 1.00 87.94 73 CYS A C 1
ATOM 532 O O . CYS A 1 73 ? 1.669 -3.975 -9.887 1.00 87.94 73 CYS A O 1
ATOM 534 N N . LYS A 1 74 ? -0.140 -4.875 -8.922 1.00 86.81 74 LYS A N 1
ATOM 535 C CA . LYS A 1 74 ? 0.125 -6.250 -9.389 1.00 86.81 74 LYS A CA 1
ATOM 536 C C . LYS A 1 74 ? 0.188 -6.331 -10.914 1.00 86.81 74 LYS A C 1
ATOM 538 O O . LYS A 1 74 ? 1.109 -6.948 -11.449 1.00 86.81 74 LYS A O 1
ATOM 543 N N . SER A 1 75 ? -0.761 -5.697 -11.601 1.00 86.69 75 SER A N 1
ATOM 544 C CA . SER A 1 75 ? -0.810 -5.666 -13.065 1.00 86.69 75 SER A CA 1
ATOM 545 C C . SER A 1 75 ? 0.384 -4.916 -13.661 1.00 86.69 75 SER A C 1
ATOM 547 O O . SER A 1 75 ? 1.042 -5.412 -14.575 1.00 86.69 75 SER A O 1
ATOM 549 N N . GLU A 1 76 ? 0.698 -3.736 -13.132 1.00 84.06 76 GLU A N 1
ATOM 550 C CA . GLU A 1 76 ? 1.788 -2.895 -13.633 1.00 84.06 76 GLU A CA 1
ATOM 551 C C . GLU A 1 76 ? 3.164 -3.485 -13.306 1.00 84.06 76 GLU A C 1
ATOM 553 O O . GLU A 1 76 ? 4.043 -3.492 -14.165 1.00 84.06 76 GLU A O 1
ATOM 558 N N . CYS A 1 77 ? 3.350 -4.072 -12.120 1.00 80.88 77 CYS A N 1
ATOM 559 C CA . CYS A 1 77 ? 4.579 -4.781 -11.767 1.00 80.88 77 CYS A CA 1
ATOM 560 C C . CYS A 1 77 ? 4.811 -6.003 -12.660 1.00 80.88 77 CYS A C 1
ATOM 562 O O . CYS A 1 77 ? 5.951 -6.255 -13.049 1.00 80.88 77 CYS A O 1
ATOM 564 N N . ALA A 1 78 ? 3.757 -6.752 -13.008 1.00 82.62 78 ALA A N 1
ATOM 565 C CA . ALA A 1 78 ? 3.867 -7.879 -13.932 1.00 82.62 78 ALA A CA 1
ATOM 566 C C . ALA A 1 78 ? 4.286 -7.410 -15.335 1.00 82.62 78 ALA A C 1
ATOM 568 O O . ALA A 1 78 ? 5.276 -7.908 -15.871 1.00 82.62 78 ALA A O 1
ATOM 569 N N . ALA A 1 79 ? 3.609 -6.394 -15.880 1.00 80.50 79 ALA A N 1
ATOM 570 C CA . ALA A 1 79 ? 3.922 -5.835 -17.196 1.00 80.50 79 ALA A CA 1
ATOM 571 C C . ALA A 1 79 ? 5.333 -5.221 -17.258 1.00 80.50 79 ALA A C 1
ATOM 573 O O . ALA A 1 79 ? 6.064 -5.397 -18.233 1.00 80.50 79 ALA A O 1
ATOM 574 N N . MET A 1 80 ? 5.751 -4.525 -16.197 1.00 75.19 80 MET A N 1
ATOM 575 C CA . MET A 1 80 ? 7.083 -3.926 -16.117 1.00 75.19 80 MET A CA 1
ATOM 576 C C . MET A 1 80 ? 8.179 -4.974 -15.952 1.00 75.19 80 MET A C 1
ATOM 578 O O . MET A 1 80 ? 9.241 -4.802 -16.537 1.00 75.19 80 MET A O 1
ATOM 582 N N . LYS A 1 81 ? 7.939 -6.076 -15.225 1.00 76.06 81 LYS A N 1
ATOM 583 C CA . LYS A 1 81 ? 8.910 -7.174 -15.085 1.00 76.06 81 LYS A CA 1
ATOM 584 C C . LYS A 1 81 ? 9.253 -7.807 -16.435 1.00 76.06 81 LYS A C 1
ATOM 586 O O . LYS A 1 81 ? 10.409 -8.151 -16.661 1.00 76.06 81 LYS A O 1
ATOM 591 N N . GLU A 1 82 ? 8.274 -7.934 -17.326 1.00 76.12 82 GLU A N 1
ATOM 592 C CA . GLU A 1 82 ? 8.476 -8.471 -18.678 1.00 76.12 82 GLU A CA 1
ATOM 593 C C . GLU A 1 82 ? 9.200 -7.485 -19.611 1.00 76.12 82 GLU A C 1
ATOM 595 O O . GLU A 1 82 ? 9.899 -7.906 -20.530 1.00 76.12 82 GLU A O 1
ATOM 600 N N . ALA A 1 83 ? 9.088 -6.178 -19.351 1.00 75.69 83 ALA A N 1
ATOM 601 C CA . ALA A 1 83 ? 9.644 -5.105 -20.181 1.00 75.69 83 ALA A CA 1
ATOM 602 C C . ALA A 1 83 ? 10.798 -4.318 -19.517 1.00 75.69 83 ALA A C 1
ATOM 604 O O . ALA A 1 83 ? 11.137 -3.220 -19.981 1.00 75.69 83 ALA A O 1
ATOM 605 N N . MET A 1 84 ? 11.369 -4.843 -18.425 1.00 80.56 84 MET A N 1
ATOM 606 C CA . MET A 1 84 ? 12.332 -4.148 -17.565 1.00 80.56 84 MET A CA 1
ATOM 607 C C . MET A 1 84 ? 13.668 -3.964 -18.290 1.00 80.56 84 MET A C 1
ATOM 609 O O . MET A 1 84 ? 14.396 -4.927 -18.534 1.00 80.56 84 MET A O 1
ATOM 613 N N . THR A 1 85 ? 14.019 -2.715 -18.589 1.00 82.38 85 THR A N 1
ATOM 614 C CA . THR A 1 85 ? 15.358 -2.331 -19.058 1.00 82.38 85 THR A CA 1
ATOM 615 C C . THR A 1 85 ? 16.049 -1.474 -17.998 1.00 82.38 85 THR A C 1
ATOM 617 O O . THR A 1 85 ? 15.366 -0.875 -17.160 1.00 82.38 85 THR A O 1
ATOM 620 N N . PRO A 1 86 ? 17.392 -1.374 -18.006 1.00 80.81 86 PRO A N 1
ATOM 621 C CA . PRO A 1 86 ? 18.109 -0.493 -17.088 1.00 80.81 86 PRO A CA 1
ATOM 622 C C . PRO A 1 86 ? 17.603 0.956 -17.124 1.00 80.81 86 PRO A C 1
ATOM 624 O O . PRO A 1 86 ? 17.528 1.585 -16.074 1.00 80.81 86 PRO A O 1
ATOM 627 N N . GLU A 1 87 ? 17.181 1.463 -18.291 1.00 79.75 87 GLU A N 1
ATOM 628 C CA . GLU A 1 87 ? 16.676 2.839 -18.429 1.00 79.75 87 GLU A CA 1
ATOM 629 C C . GLU A 1 87 ? 15.285 3.047 -17.812 1.00 79.75 87 GLU A C 1
ATOM 631 O O . GLU A 1 87 ? 14.907 4.173 -17.501 1.00 79.75 87 GLU A O 1
ATOM 636 N N . LYS A 1 88 ? 14.509 1.974 -17.621 1.00 81.62 88 LYS A N 1
ATOM 637 C CA . LYS A 1 88 ? 13.155 2.031 -17.043 1.00 81.62 88 LYS A CA 1
ATOM 638 C C . LYS A 1 88 ? 13.129 1.774 -15.540 1.00 81.62 88 LYS A C 1
ATOM 640 O O . LYS A 1 88 ? 12.063 1.848 -14.933 1.00 81.62 88 LYS A O 1
ATOM 645 N N . LYS A 1 89 ? 14.281 1.486 -14.930 1.00 80.94 89 LYS A N 1
ATOM 646 C CA . LYS A 1 89 ? 14.375 1.146 -13.508 1.00 80.94 89 LYS A CA 1
ATOM 647 C C . LYS A 1 89 ? 13.873 2.277 -12.607 1.00 80.94 89 LYS A C 1
ATOM 649 O O . LYS A 1 89 ? 13.111 2.009 -11.684 1.00 80.94 89 LYS A O 1
ATOM 654 N N . ASP A 1 90 ? 14.235 3.521 -12.908 1.00 83.38 90 ASP A N 1
ATOM 655 C CA . ASP A 1 90 ? 13.823 4.680 -12.105 1.00 83.38 90 ASP A CA 1
ATOM 656 C C . ASP A 1 90 ? 12.330 4.999 -12.283 1.00 83.38 90 ASP A C 1
ATOM 658 O O . ASP A 1 90 ? 11.647 5.362 -11.329 1.00 83.38 90 ASP A O 1
ATOM 662 N N . ALA A 1 91 ? 11.786 4.790 -13.485 1.00 83.00 91 ALA A N 1
ATOM 663 C CA . ALA A 1 91 ? 10.347 4.908 -13.725 1.00 83.00 91 ALA A CA 1
ATOM 664 C C . ALA A 1 91 ? 9.558 3.816 -12.981 1.00 83.00 91 ALA A C 1
ATOM 666 O O . ALA A 1 91 ? 8.507 4.087 -12.408 1.00 83.00 91 ALA A O 1
ATOM 667 N N . HIS A 1 92 ? 10.087 2.591 -12.941 1.00 81.75 92 HIS A N 1
ATOM 668 C CA . HIS A 1 92 ? 9.501 1.494 -12.174 1.00 81.75 92 HIS A CA 1
ATOM 669 C C . HIS A 1 92 ? 9.508 1.779 -10.669 1.00 81.75 92 HIS A C 1
ATOM 671 O O . HIS A 1 92 ? 8.501 1.587 -9.993 1.00 81.75 92 HIS A O 1
ATOM 677 N N . GLN A 1 93 ? 10.628 2.293 -10.167 1.00 83.00 93 GLN A N 1
ATOM 678 C CA . GLN A 1 93 ? 10.788 2.744 -8.791 1.00 83.00 93 GLN A CA 1
ATOM 679 C C . GLN A 1 93 ? 9.749 3.821 -8.425 1.00 83.00 93 GLN A C 1
ATOM 681 O O . GLN A 1 93 ? 9.065 3.694 -7.412 1.00 83.00 93 GLN A O 1
ATOM 686 N N . ALA A 1 94 ? 9.580 4.839 -9.274 1.00 85.00 94 ALA A N 1
ATOM 687 C CA . ALA A 1 94 ? 8.598 5.900 -9.059 1.00 85.00 94 ALA A CA 1
ATOM 688 C C . ALA A 1 94 ? 7.151 5.373 -9.045 1.00 85.00 94 ALA A C 1
ATOM 690 O O . ALA A 1 94 ? 6.340 5.820 -8.234 1.00 85.00 94 ALA A O 1
ATOM 691 N N . GLU A 1 95 ? 6.824 4.396 -9.896 1.00 84.25 95 GLU A N 1
ATOM 692 C CA . GLU A 1 95 ? 5.491 3.783 -9.906 1.00 84.25 95 GLU A CA 1
ATOM 693 C C . GLU A 1 95 ? 5.225 2.982 -8.621 1.00 84.25 95 GLU A C 1
ATOM 695 O O . GLU A 1 95 ? 4.155 3.103 -8.023 1.00 84.25 95 GLU A O 1
ATOM 700 N N . MET A 1 96 ? 6.213 2.222 -8.130 1.00 83.69 96 MET A N 1
ATOM 701 C CA . MET A 1 96 ? 6.106 1.518 -6.844 1.00 83.69 96 MET A CA 1
ATOM 702 C C . MET A 1 96 ? 5.828 2.486 -5.685 1.00 83.69 96 MET A C 1
ATOM 704 O O . MET A 1 96 ? 4.960 2.226 -4.847 1.00 83.69 96 MET A O 1
ATOM 708 N N . GLU A 1 97 ? 6.533 3.617 -5.655 1.00 85.94 97 GLU A N 1
ATOM 709 C CA . GLU A 1 97 ? 6.343 4.660 -4.645 1.00 85.94 97 GLU A CA 1
ATOM 710 C C . GLU A 1 97 ? 4.965 5.324 -4.755 1.00 85.94 97 GLU A C 1
ATOM 712 O O . GLU A 1 97 ? 4.338 5.606 -3.730 1.00 85.94 97 GLU A O 1
ATOM 717 N N . ARG A 1 98 ? 4.443 5.505 -5.977 1.00 87.00 98 ARG A N 1
ATOM 718 C CA . ARG A 1 98 ? 3.091 6.034 -6.205 1.00 87.00 98 ARG A CA 1
ATOM 719 C C . ARG A 1 98 ? 2.024 5.137 -5.581 1.00 87.00 98 ARG A C 1
ATOM 721 O O . ARG A 1 98 ? 1.130 5.642 -4.902 1.00 87.00 98 ARG A O 1
ATOM 728 N N . HIS A 1 99 ? 2.119 3.821 -5.769 1.00 86.94 99 HIS A N 1
ATOM 729 C CA . HIS A 1 99 ? 1.159 2.879 -5.181 1.00 86.94 99 HIS A CA 1
ATOM 730 C C . HIS A 1 99 ? 1.233 2.848 -3.655 1.00 86.94 99 HIS A C 1
ATOM 732 O O . HIS A 1 99 ? 0.199 2.869 -2.987 1.00 86.94 99 HIS A O 1
ATOM 738 N N . ALA A 1 100 ? 2.442 2.880 -3.090 1.00 86.00 100 ALA A N 1
ATOM 739 C CA . ALA A 1 100 ? 2.626 2.970 -1.644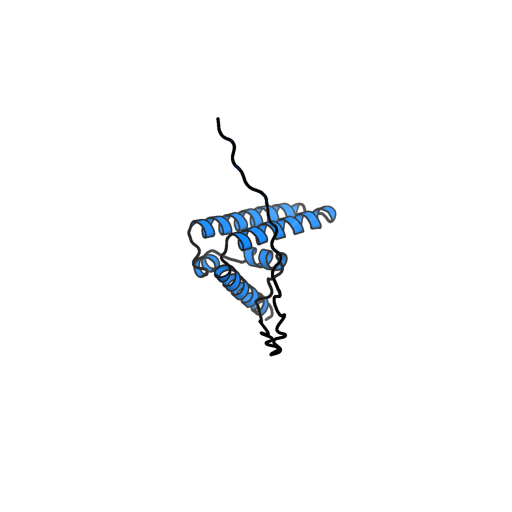 1.00 86.00 100 ALA A CA 1
ATOM 740 C C . ALA A 1 100 ? 2.033 4.267 -1.060 1.00 86.00 100 ALA A C 1
ATOM 742 O O . ALA A 1 100 ? 1.373 4.236 -0.018 1.00 86.00 100 ALA A O 1
ATOM 743 N N . ALA A 1 101 ? 2.177 5.394 -1.763 1.00 88.00 101 ALA A N 1
ATOM 744 C CA . ALA A 1 101 ? 1.586 6.665 -1.354 1.00 88.00 101 ALA A CA 1
ATOM 745 C C . ALA A 1 101 ? 0.045 6.623 -1.331 1.00 88.00 101 ALA A C 1
ATOM 747 O O . ALA A 1 101 ? -0.572 7.257 -0.474 1.00 88.00 101 ALA A O 1
ATOM 748 N N . ILE A 1 102 ? -0.594 5.842 -2.214 1.00 89.31 102 ILE A N 1
ATOM 749 C CA . ILE A 1 102 ? -2.055 5.649 -2.192 1.00 89.31 102 ILE A CA 1
ATOM 750 C C . ILE A 1 102 ? -2.492 4.945 -0.903 1.00 89.31 102 ILE A C 1
ATOM 752 O O . ILE A 1 102 ? -3.479 5.360 -0.291 1.00 89.31 102 ILE A O 1
ATOM 756 N N . ILE A 1 103 ? -1.758 3.920 -0.454 1.00 88.75 103 ILE A N 1
ATOM 757 C CA . ILE A 1 103 ? -2.038 3.244 0.822 1.00 88.75 103 ILE A CA 1
ATOM 758 C C . ILE A 1 103 ? -1.899 4.232 1.982 1.00 88.75 103 ILE A C 1
ATOM 760 O O . ILE A 1 103 ? -2.819 4.362 2.789 1.00 88.75 103 ILE A O 1
ATOM 764 N N . GLN A 1 104 ? -0.798 4.985 2.024 1.00 88.62 104 GLN A N 1
ATOM 765 C CA . GLN A 1 104 ? -0.555 5.974 3.074 1.00 88.62 104 GLN A CA 1
ATOM 766 C C . GLN A 1 104 ? -1.640 7.062 3.129 1.00 88.62 104 GLN A C 1
ATOM 768 O O . GLN A 1 104 ? -2.036 7.473 4.214 1.00 88.62 104 GLN A O 1
ATOM 773 N N . ALA A 1 105 ? -2.146 7.511 1.977 1.00 90.81 105 ALA A N 1
ATOM 774 C CA . ALA A 1 105 ? -3.205 8.517 1.904 1.00 90.81 105 ALA A CA 1
ATOM 775 C C . ALA A 1 105 ? -4.608 7.963 2.217 1.00 90.81 105 ALA A C 1
ATOM 777 O O . ALA A 1 105 ? -5.503 8.722 2.589 1.00 90.81 105 ALA A O 1
ATOM 778 N N . THR A 1 106 ? -4.824 6.659 2.031 1.00 92.75 106 THR A N 1
ATOM 779 C CA . THR A 1 106 ? -6.129 6.008 2.242 1.00 92.75 106 THR A CA 1
ATOM 780 C C . THR A 1 106 ? -6.344 5.613 3.700 1.00 92.75 106 THR A C 1
ATOM 782 O O . THR A 1 106 ? -7.465 5.682 4.213 1.00 92.75 106 THR A O 1
ATOM 785 N N . LEU A 1 107 ? -5.280 5.169 4.366 1.00 92.38 107 LEU A N 1
ATOM 786 C CA . LEU A 1 107 ? -5.328 4.725 5.751 1.00 92.38 107 LEU A CA 1
ATOM 787 C C . LEU A 1 107 ? -5.269 5.913 6.712 1.00 92.38 107 LEU A C 1
ATOM 789 O O . LEU A 1 107 ? -4.569 6.895 6.477 1.00 92.38 107 LEU A O 1
ATOM 793 N N . THR A 1 108 ? -5.975 5.813 7.838 1.00 93.50 108 THR A N 1
ATOM 794 C CA . THR A 1 108 ? -5.721 6.729 8.956 1.00 93.50 108 THR A CA 1
ATOM 795 C C . THR A 1 108 ? -4.335 6.464 9.542 1.00 93.50 108 THR A C 1
ATOM 797 O O . THR A 1 108 ? -3.770 5.385 9.361 1.00 93.50 108 THR A O 1
ATOM 800 N N . THR A 1 109 ? -3.802 7.412 10.315 1.00 91.25 109 THR A N 1
ATOM 801 C CA . THR A 1 109 ? -2.514 7.246 11.007 1.00 91.25 109 THR A CA 1
ATOM 802 C C . THR A 1 109 ? -2.451 5.952 11.825 1.00 91.25 109 THR A C 1
ATOM 804 O O . THR A 1 109 ? -1.456 5.231 11.759 1.00 91.25 109 THR A O 1
ATOM 807 N N . ASP A 1 110 ? -3.524 5.615 12.546 1.00 91.75 110 ASP A N 1
ATOM 808 C CA . ASP A 1 110 ? -3.575 4.410 13.379 1.00 91.75 110 ASP A CA 1
ATOM 809 C C . ASP A 1 110 ? -3.623 3.129 12.540 1.00 91.75 110 ASP A C 1
ATOM 811 O O . ASP A 1 110 ? -2.897 2.175 12.828 1.00 91.75 110 ASP A O 1
ATOM 815 N N . GLN A 1 111 ? -4.432 3.111 11.477 1.00 93.56 111 GLN A N 1
ATOM 816 C CA . GLN A 1 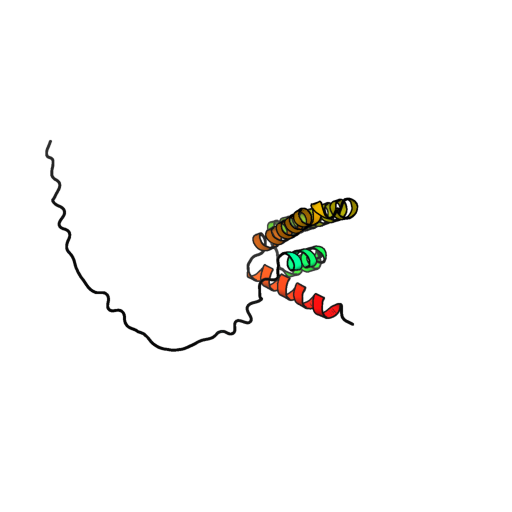111 ? -4.514 1.981 10.546 1.00 93.56 111 GLN A CA 1
ATOM 817 C C . GLN A 1 111 ? -3.175 1.762 9.835 1.00 93.56 111 GLN A C 1
ATOM 819 O O . GLN A 1 111 ? -2.695 0.633 9.739 1.00 93.56 111 GLN A O 1
ATOM 824 N N . TYR A 1 112 ? -2.533 2.846 9.401 1.00 91.44 112 TYR A N 1
ATOM 825 C CA . TYR A 1 112 ? -1.220 2.813 8.773 1.00 91.44 112 TYR A CA 1
ATOM 826 C C . TYR A 1 112 ? -0.151 2.284 9.733 1.00 91.44 112 TYR A C 1
ATOM 828 O O . TYR A 1 112 ? 0.618 1.393 9.381 1.00 91.44 112 TYR A O 1
ATOM 836 N N . ALA A 1 113 ? -0.143 2.748 10.984 1.00 89.81 113 ALA A N 1
ATOM 837 C CA . ALA A 1 113 ? 0.786 2.261 11.998 1.00 89.81 113 ALA A CA 1
ATOM 838 C C . ALA A 1 113 ? 0.565 0.774 12.336 1.00 89.81 113 ALA A C 1
ATOM 840 O O . ALA A 1 113 ? 1.530 0.044 12.573 1.00 89.81 113 ALA A O 1
ATOM 841 N N . GLN A 1 114 ? -0.685 0.302 12.368 1.00 90.69 114 GLN A N 1
ATOM 842 C CA . GLN A 1 114 ? -0.999 -1.120 12.552 1.00 90.69 114 GLN A CA 1
ATOM 843 C C . GLN A 1 114 ? -0.505 -1.961 11.375 1.00 90.69 114 GLN A C 1
ATOM 845 O O . GLN A 1 114 ? 0.146 -2.987 11.583 1.00 90.69 114 GLN A O 1
ATOM 850 N N . TRP A 1 115 ? -0.744 -1.493 10.152 1.00 91.56 115 TRP A N 1
ATOM 851 C CA . TRP A 1 115 ? -0.257 -2.137 8.940 1.00 91.56 115 TRP A CA 1
ATOM 852 C C . TRP A 1 115 ? 1.274 -2.199 8.898 1.00 91.56 115 TRP A C 1
ATOM 854 O O . TRP A 1 115 ? 1.840 -3.267 8.676 1.00 91.56 115 TRP A O 1
ATOM 864 N N . GLN A 1 116 ? 1.966 -1.109 9.241 1.00 88.31 116 GLN A N 1
ATOM 865 C CA . GLN A 1 116 ? 3.427 -1.094 9.333 1.00 88.31 116 GLN A CA 1
ATOM 866 C C . GLN A 1 116 ? 3.962 -2.045 10.415 1.00 88.31 116 GLN A C 1
ATOM 868 O O . GLN A 1 116 ? 4.979 -2.709 10.215 1.00 88.31 116 GLN A O 1
ATOM 873 N N . LYS A 1 117 ? 3.275 -2.190 11.554 1.00 88.06 117 LYS A N 1
ATOM 874 C CA . LYS A 1 117 ? 3.650 -3.191 12.570 1.00 88.06 117 LYS A CA 1
ATOM 875 C C . LYS A 1 117 ? 3.483 -4.619 12.054 1.00 88.06 117 LYS A C 1
ATOM 877 O O . LYS A 1 117 ? 4.376 -5.441 12.262 1.00 88.06 117 LYS A O 1
ATOM 882 N N . TRP A 1 118 ? 2.371 -4.912 11.377 1.00 87.19 118 TRP A N 1
ATOM 883 C CA . TRP A 1 118 ? 2.162 -6.206 10.721 1.00 87.19 118 TRP A CA 1
ATOM 884 C C . TRP A 1 118 ? 3.272 -6.487 9.704 1.00 87.19 118 TRP A C 1
ATOM 886 O O . TRP A 1 118 ? 3.857 -7.572 9.693 1.00 87.19 118 TRP A O 1
ATOM 896 N N . CYS A 1 119 ? 3.625 -5.466 8.929 1.00 86.56 119 CYS A N 1
ATOM 897 C CA . CYS A 1 119 ? 4.664 -5.519 7.922 1.00 86.56 119 CYS A CA 1
ATOM 898 C C . CYS A 1 119 ? 6.041 -5.882 8.493 1.00 86.56 119 CYS A C 1
ATOM 900 O O . CYS A 1 119 ? 6.671 -6.857 8.075 1.00 86.56 119 CYS A O 1
ATOM 902 N N . ALA A 1 120 ? 6.476 -5.149 9.522 1.00 83.56 120 ALA A N 1
ATOM 903 C CA . ALA A 1 120 ? 7.738 -5.394 10.212 1.00 83.56 120 ALA A CA 1
ATOM 904 C C . ALA A 1 120 ? 7.774 -6.768 10.909 1.00 83.56 120 ALA A C 1
ATOM 906 O O . ALA A 1 120 ? 8.836 -7.361 11.077 1.00 83.56 120 ALA A O 1
ATOM 907 N N . GLY A 1 121 ? 6.615 -7.307 11.300 1.00 75.19 121 GLY A N 1
ATOM 908 C CA . GLY A 1 121 ? 6.502 -8.644 11.884 1.00 75.19 121 GLY A CA 1
ATOM 909 C C . GLY A 1 121 ? 6.781 -9.790 10.903 1.00 75.19 121 GLY A C 1
ATOM 910 O O . GLY A 1 121 ? 7.078 -10.902 11.349 1.00 75.19 121 GLY A O 1
ATOM 911 N N . ARG A 1 122 ? 6.706 -9.553 9.584 1.00 68.56 122 ARG A N 1
ATOM 912 C CA . ARG A 1 122 ? 6.969 -10.578 8.558 1.00 68.56 122 ARG A CA 1
ATOM 913 C C . ARG A 1 122 ? 8.406 -10.604 8.064 1.00 68.56 122 ARG A C 1
ATOM 915 O O . ARG A 1 122 ? 8.920 -11.701 7.872 1.00 68.56 122 ARG A O 1
ATOM 922 N N . SER A 1 123 ? 9.087 -9.462 7.965 1.00 55.81 123 SER A N 1
ATOM 923 C CA . SER A 1 123 ? 10.518 -9.419 7.616 1.00 55.81 123 SER A CA 1
ATOM 924 C C . SER A 1 123 ? 11.406 -10.183 8.611 1.00 55.81 123 SER A C 1
ATOM 926 O O . 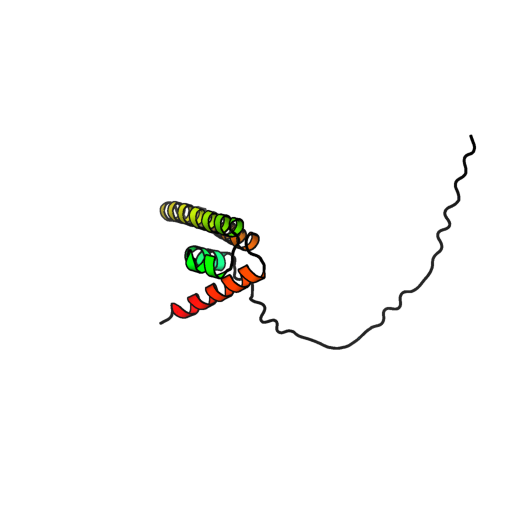SER A 1 123 ? 12.493 -10.626 8.255 1.00 55.81 123 SER A O 1
ATOM 928 N N . VAL A 1 124 ? 10.923 -10.419 9.835 1.00 52.78 124 VAL A N 1
ATOM 929 C CA . VAL A 1 124 ? 11.603 -11.242 10.851 1.00 52.78 124 VAL A CA 1
ATOM 930 C C . VAL A 1 124 ? 11.356 -12.750 10.663 1.00 52.78 124 VAL A C 1
ATOM 932 O O . VAL A 1 124 ? 12.159 -13.562 11.115 1.00 52.78 124 VAL A O 1
ATOM 935 N N . LYS A 1 125 ? 10.264 -13.161 10.003 1.00 50.31 125 LYS A N 1
ATOM 936 C CA . LYS A 1 125 ? 9.875 -14.580 9.874 1.00 50.31 125 LYS A CA 1
ATOM 937 C C . LYS A 1 125 ? 10.478 -15.290 8.660 1.00 50.31 125 LYS A C 1
ATOM 939 O O . LYS A 1 125 ? 10.501 -16.515 8.655 1.00 50.31 125 LYS A O 1
ATOM 944 N N . THR A 1 126 ? 10.978 -14.559 7.667 1.00 45.38 126 THR A N 1
ATOM 945 C CA . THR A 1 126 ? 11.614 -15.119 6.460 1.00 45.38 126 THR A CA 1
ATOM 946 C C . THR A 1 126 ? 13.079 -15.537 6.655 1.00 45.38 126 THR A C 1
ATOM 948 O O . THR A 1 126 ? 13.683 -16.059 5.725 1.00 45.38 126 THR A O 1
ATOM 951 N N . THR A 1 127 ? 13.644 -15.360 7.855 1.00 38.84 127 THR A N 1
ATOM 952 C CA . THR A 1 127 ? 15.027 -15.742 8.200 1.00 38.84 127 THR A CA 1
ATOM 953 C C . THR A 1 127 ? 15.049 -16.951 9.140 1.00 38.84 127 THR A C 1
ATOM 955 O O . THR A 1 127 ? 15.522 -16.856 10.277 1.00 38.84 127 THR A O 1
ATOM 958 N N . LYS A 1 128 ? 14.502 -18.090 8.706 1.00 33.34 128 LYS A N 1
ATOM 959 C CA . LYS A 1 128 ? 14.658 -19.355 9.430 1.00 33.34 128 LYS A CA 1
ATOM 960 C C . LYS A 1 128 ? 14.778 -20.544 8.494 1.00 33.34 128 LYS A C 1
ATOM 962 O O . LYS A 1 128 ? 14.008 -20.579 7.513 1.00 33.34 128 LYS A O 1
#

Sequence (128 aa):
MKLNLIAFAFALLSGVSVSAQTTPTLTPKEKGTQPMSLISDHACMMDSDAATWANLSLNAEQLAKVETAQATCKSECAAMKEAMTPEKKDAHQAEMERHAAIIQATLTTDQYAQWQKWCAGRSVKTTK

Foldseek 3Di:
DDDDDDDDDDDDDDDDDPPPDDDDDDDPPPPPLPQPQLLLLLVLLLVQDPVNVVVLVADPVLSVQSVVLNVVLVVVVVVCVVVPDPVCPVVNVVSSSVSSVSNVVSHDPSSSVSSSVVSVVVVVVVPD